Protein AF-A0A9W8LRH9-F1 (afdb_monomer_lite)

Secondary structure (DSSP, 8-state):
-HHHHHTTTT--S-EEEEEEHHHHHHHHHHHHHHHH---TTTS-HHHHHHHHTT-TT-B-B-TTSPBPEETTEEEEEEEEEE-SSS-EEEEP---EEESPPPPP-TTSPEEE--EEE-SSSSS--EEEE-S---TTEEEETTEEEE---TTPPP---EEEEEEEETTEEEEEEEE-

Organism: NCBI:txid2761395

Radius of gyration: 21.53 Å; chains: 1; bounding box: 46×34×69 Å

pLDDT: mean 87.53, std 12.0, range [36.56, 97.69]

Sequence (176 aa):
MAKKLEKLEQCAEYRTFRFRIQAFSNGFREFIEREAGLTEQAVSKQQLRNYLHQQHYISRYNEDGKKAKSKGHHVWNVEAKKMSRNTWWFKEFVRRIAAPPPKAIAGVPYEWTPTIWDPQIKAPKVYFSSEWLPPWLRWENNTLRGLPPVDAADCSIGVVASYYQGKEGWRVAAGT

Foldseek 3Di:
DVVVVVVQQPDPFKDKDKAQLVVVLVVVQVVCCVPVVQDCVNPPSVNSSVVVLVDQQWFQADPQLHGDDDPRGGIIIGIWHDDDPPDIDTDGDDKAWPDDADDADAQDKGKDQIFIDDRNGGGFDKDKDWPDDDPQWDDDPSMIIGHHHPPRDDDKTKMWIWGDDPPDIDIHIDID

InterPro domains:
  IPR015919 Cadherin-like superfamily [SSF49313] (99-163)

Structure (mmCIF, N/CA/C/O backbone):
data_AF-A0A9W8LRH9-F1
#
_entry.id   AF-A0A9W8LRH9-F1
#
loop_
_atom_site.group_PDB
_atom_site.id
_atom_site.type_symbol
_atom_site.label_atom_id
_atom_site.label_alt_id
_atom_site.label_comp_id
_atom_site.label_asym_id
_atom_site.label_entity_id
_atom_site.label_seq_id
_atom_site.pdbx_PDB_ins_code
_atom_site.Cartn_x
_atom_site.Cartn_y
_atom_site.Cartn_z
_atom_site.occupancy
_atom_site.B_iso_or_equiv
_atom_site.auth_seq_id
_atom_site.auth_comp_id
_atom_site.auth_asym_id
_atom_site.auth_atom_id
_atom_site.pdbx_PDB_model_num
ATOM 1 N N . MET A 1 1 ? -21.023 20.215 16.557 1.00 45.56 1 MET A N 1
ATOM 2 C CA . MET A 1 1 ? -20.921 18.747 16.351 1.00 45.56 1 MET A CA 1
ATOM 3 C C . MET A 1 1 ? -22.108 18.196 15.552 1.00 45.56 1 MET A C 1
ATOM 5 O O . MET A 1 1 ? -21.863 17.451 14.614 1.00 45.56 1 MET A O 1
ATOM 9 N N . ALA A 1 2 ? -23.350 18.618 15.834 1.00 36.56 2 ALA A N 1
ATOM 10 C CA . ALA A 1 2 ? -24.580 18.127 15.188 1.00 36.56 2 ALA A CA 1
ATOM 11 C C . ALA A 1 2 ? -24.633 18.263 13.646 1.00 36.56 2 ALA A C 1
ATOM 13 O O . ALA A 1 2 ? -24.824 17.267 12.958 1.00 36.56 2 ALA A O 1
ATOM 14 N N . LYS A 1 3 ? -24.308 19.436 13.078 1.00 42.69 3 LYS A N 1
ATOM 15 C CA . LYS A 1 3 ? -24.348 19.664 11.611 1.00 42.69 3 LYS A CA 1
ATOM 16 C C . LYS A 1 3 ? -23.441 18.740 10.780 1.00 42.69 3 LYS A C 1
ATOM 18 O O . LYS A 1 3 ? -23.658 18.545 9.588 1.00 42.69 3 LYS A O 1
ATOM 23 N N . LYS A 1 4 ? -22.386 18.175 11.384 1.00 49.53 4 LYS A N 1
ATOM 24 C CA . LYS A 1 4 ? -21.466 17.245 10.702 1.00 49.53 4 LYS A CA 1
ATOM 25 C C . LYS A 1 4 ? -22.010 15.809 10.686 1.00 49.53 4 LYS A C 1
ATOM 27 O O . LYS A 1 4 ? -21.663 15.054 9.782 1.00 49.53 4 LYS A O 1
ATOM 32 N N . LEU A 1 5 ? -22.850 15.467 11.667 1.00 50.28 5 LEU A N 1
ATOM 33 C CA . LEU A 1 5 ? -23.567 14.195 11.765 1.00 50.28 5 LEU A CA 1
ATOM 34 C C . LEU A 1 5 ? -24.787 14.162 10.838 1.00 50.28 5 LEU A C 1
ATOM 36 O O . LEU A 1 5 ? -24.976 13.163 10.158 1.00 50.28 5 LEU A O 1
ATOM 40 N N . GLU A 1 6 ? -25.527 15.265 10.698 1.00 47.34 6 GLU A N 1
ATOM 41 C CA . GLU A 1 6 ? -26.635 15.377 9.726 1.00 47.34 6 GLU A CA 1
ATOM 42 C C . GLU A 1 6 ? -26.157 15.134 8.283 1.00 47.34 6 GLU A C 1
ATOM 44 O O . GLU A 1 6 ? -26.768 14.394 7.517 1.00 47.34 6 GLU A O 1
ATOM 49 N N . LYS A 1 7 ? -24.970 15.644 7.927 1.00 50.31 7 LYS A N 1
ATOM 50 C CA . LYS A 1 7 ? -24.358 15.433 6.603 1.00 50.31 7 LYS A CA 1
ATOM 51 C C . LYS A 1 7 ? -23.863 13.996 6.354 1.00 50.31 7 LYS A C 1
ATOM 53 O O . LYS A 1 7 ? -23.355 13.720 5.263 1.00 50.31 7 LYS A O 1
ATOM 58 N N . LEU A 1 8 ? -23.909 13.107 7.354 1.00 51.72 8 LEU A N 1
ATOM 59 C CA . LEU A 1 8 ? -23.623 11.671 7.209 1.00 51.72 8 LEU A CA 1
ATOM 60 C C . LEU A 1 8 ? -24.875 10.864 6.849 1.00 51.72 8 LEU A C 1
ATOM 62 O O . LEU A 1 8 ? -24.733 9.765 6.326 1.00 51.72 8 LEU A O 1
ATOM 66 N N . GLU A 1 9 ? -26.075 11.393 7.096 1.00 51.56 9 GLU A N 1
ATOM 67 C CA . GLU A 1 9 ? -27.329 10.663 6.865 1.00 51.56 9 GLU A CA 1
ATOM 68 C C . GLU A 1 9 ? -27.709 10.561 5.384 1.00 51.56 9 GLU A C 1
ATOM 70 O O . GLU A 1 9 ? -28.466 9.675 5.011 1.00 51.56 9 GLU A O 1
ATOM 75 N N . GLN A 1 10 ? -27.129 11.412 4.532 1.00 50.38 10 GLN A N 1
ATOM 76 C CA . GLN A 1 10 ? -27.421 11.487 3.094 1.00 50.38 10 GLN A CA 1
ATOM 77 C C . GLN A 1 10 ? -26.323 10.886 2.196 1.00 50.38 10 GLN A C 1
ATOM 79 O O . GLN A 1 10 ? -26.353 11.076 0.984 1.00 50.38 10 GLN A O 1
ATOM 84 N N . CYS A 1 11 ? -25.307 10.213 2.749 1.00 52.34 11 CYS A N 1
ATOM 85 C CA . CYS A 1 11 ? -24.129 9.831 1.965 1.00 52.34 11 CYS A CA 1
ATOM 86 C C . CYS A 1 11 ? -24.134 8.353 1.555 1.00 52.34 11 CYS A C 1
ATOM 88 O O . CYS A 1 11 ? -23.788 7.489 2.357 1.00 52.34 11 CYS A O 1
ATOM 90 N N . ALA A 1 12 ? -24.449 8.087 0.284 1.00 67.25 12 ALA A N 1
ATOM 91 C CA . ALA A 1 12 ? -24.338 6.759 -0.333 1.00 67.25 12 ALA A CA 1
ATOM 92 C C . ALA A 1 12 ? -22.877 6.312 -0.576 1.00 67.25 12 ALA A C 1
ATOM 94 O O . ALA A 1 12 ? -22.612 5.139 -0.849 1.00 67.25 12 ALA A O 1
ATOM 95 N N . GLU A 1 13 ? -21.923 7.239 -0.468 1.00 83.62 13 GLU A N 1
ATOM 96 C CA . GLU A 1 13 ? -20.502 7.007 -0.732 1.00 83.62 13 GLU A CA 1
ATOM 97 C C . GLU A 1 13 ? -19.690 6.736 0.540 1.00 83.62 13 GLU A C 1
ATOM 99 O O . GLU A 1 13 ? -20.013 7.212 1.634 1.00 83.62 13 GLU A O 1
ATOM 104 N N . TYR A 1 14 ? -18.588 5.998 0.380 1.00 88.81 14 TYR A N 1
ATOM 105 C CA . TYR A 1 14 ? -17.610 5.782 1.443 1.00 88.81 14 TYR A CA 1
ATOM 106 C C . TYR A 1 14 ? -16.947 7.093 1.861 1.00 88.81 14 TYR A C 1
ATOM 108 O O . TYR A 1 14 ? -16.539 7.904 1.033 1.00 88.81 14 TYR A O 1
ATOM 116 N N . ARG A 1 15 ? -16.783 7.277 3.172 1.00 90.94 15 ARG A N 1
ATOM 117 C CA . ARG A 1 15 ? -16.047 8.400 3.753 1.00 90.94 15 ARG A CA 1
ATOM 118 C C . ARG A 1 15 ? -14.937 7.908 4.658 1.00 90.94 15 ARG A C 1
ATOM 120 O O . ARG A 1 15 ? -15.113 6.952 5.409 1.00 90.94 15 ARG A O 1
ATOM 127 N N . THR A 1 16 ? -13.818 8.625 4.642 1.00 92.94 16 THR A N 1
ATOM 128 C CA . THR A 1 16 ? -12.693 8.360 5.539 1.00 92.94 16 THR A CA 1
ATOM 129 C C . THR A 1 16 ? -12.887 9.058 6.886 1.00 92.94 16 THR A C 1
ATOM 131 O O . THR A 1 16 ? -12.829 10.289 6.999 1.00 92.94 16 THR A O 1
ATOM 134 N N . PHE A 1 17 ? -13.039 8.262 7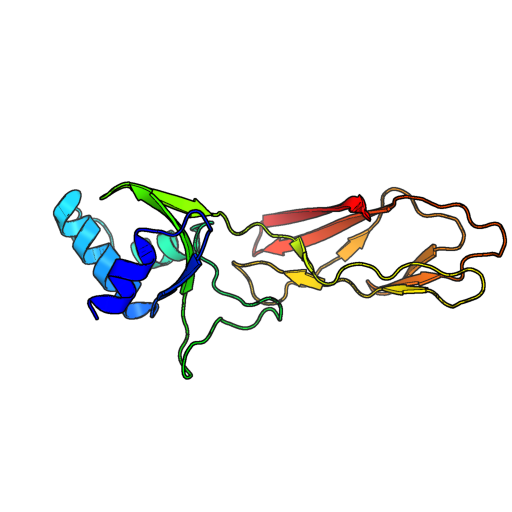.934 1.00 93.88 17 PHE A N 1
ATOM 135 C CA . PHE A 1 17 ? -13.010 8.684 9.327 1.00 93.88 17 PHE A CA 1
ATOM 136 C C . PHE A 1 17 ? -11.589 8.584 9.867 1.00 93.88 17 PHE A C 1
ATOM 138 O O . PHE A 1 17 ? -10.866 7.636 9.569 1.00 93.88 17 PHE A O 1
ATOM 145 N N . ARG A 1 18 ? -11.177 9.581 10.653 1.00 95.12 18 ARG A N 1
ATOM 146 C CA . ARG A 1 18 ? -9.827 9.660 11.222 1.00 95.12 18 ARG A CA 1
ATOM 147 C C . ARG A 1 18 ? -9.915 9.623 12.732 1.00 95.12 18 ARG A C 1
ATOM 149 O O . ARG A 1 18 ? -10.478 10.537 13.334 1.00 95.12 18 ARG A O 1
ATOM 156 N N . PHE A 1 19 ? -9.311 8.610 13.330 1.00 95.50 19 PHE A N 1
ATOM 157 C CA . PHE A 1 19 ? -9.358 8.389 14.765 1.00 95.50 19 PHE A CA 1
ATOM 158 C C . PHE A 1 19 ? -7.991 8.588 15.397 1.00 95.50 19 PHE A C 1
ATOM 160 O O . PHE A 1 19 ? -6.980 8.097 14.899 1.00 95.50 19 PHE A O 1
ATOM 167 N N . ARG A 1 20 ? -7.948 9.288 16.533 1.00 94.94 20 ARG A N 1
ATOM 168 C CA . ARG A 1 20 ? -6.750 9.296 17.377 1.00 94.94 20 ARG A CA 1
ATOM 169 C C . ARG A 1 20 ? -6.568 7.905 17.963 1.00 94.94 20 ARG A C 1
ATOM 171 O O . ARG A 1 20 ? -7.474 7.400 18.614 1.00 94.94 20 ARG A O 1
ATOM 178 N N . ILE A 1 21 ? -5.386 7.329 17.759 1.00 93.62 21 ILE A N 1
ATOM 179 C CA . ILE A 1 21 ? -5.104 5.921 18.077 1.00 93.62 21 ILE A CA 1
ATOM 180 C C . ILE A 1 21 ? -5.431 5.592 19.540 1.00 93.62 21 ILE A C 1
ATOM 182 O O . ILE A 1 21 ? -6.093 4.596 19.813 1.00 93.62 21 ILE A O 1
ATOM 186 N N . GLN A 1 22 ? -5.005 6.443 20.479 1.00 92.44 22 GLN A N 1
ATOM 187 C CA . GLN A 1 22 ? -5.242 6.225 21.908 1.00 92.44 22 GLN A CA 1
ATOM 188 C C . GLN A 1 22 ? -6.729 6.303 22.270 1.00 92.44 22 GLN A C 1
ATOM 190 O O . GLN A 1 22 ? -7.236 5.394 22.915 1.00 92.44 22 GLN A O 1
ATOM 195 N N . ALA A 1 23 ? -7.437 7.338 21.807 1.00 93.88 23 ALA A N 1
ATOM 196 C CA . ALA A 1 23 ? -8.868 7.492 22.070 1.00 93.88 23 ALA A CA 1
ATOM 197 C C . ALA A 1 23 ? -9.681 6.325 21.488 1.00 93.88 23 ALA A C 1
ATOM 199 O O . ALA A 1 23 ? -10.563 5.798 22.154 1.00 93.88 23 ALA A O 1
ATOM 200 N N . PHE A 1 24 ? -9.338 5.881 20.276 1.00 95.00 24 PHE A N 1
ATOM 201 C CA . PHE A 1 24 ? -9.983 4.732 19.645 1.00 95.00 24 PHE A CA 1
ATOM 202 C C . PHE A 1 24 ? -9.726 3.432 20.410 1.00 95.00 24 PHE A C 1
ATOM 204 O O . PHE A 1 24 ? -10.658 2.683 20.669 1.00 95.00 24 PHE A O 1
ATOM 211 N N . SER A 1 25 ? -8.474 3.181 20.808 1.00 94.00 25 SER A N 1
ATOM 212 C CA . SER A 1 25 ? -8.110 1.966 21.551 1.00 94.00 25 SER A CA 1
ATOM 213 C C . SER A 1 25 ? -8.805 1.906 22.914 1.00 94.00 25 SER A C 1
ATOM 215 O O . SER A 1 25 ? -9.266 0.843 23.315 1.00 94.00 25 SER A O 1
ATOM 217 N N . ASN A 1 26 ? -8.905 3.045 23.608 1.00 93.06 26 ASN A N 1
ATOM 218 C CA . ASN A 1 26 ? -9.598 3.135 24.892 1.00 93.06 26 ASN A CA 1
ATOM 219 C C . ASN A 1 26 ? -11.110 2.938 24.728 1.00 93.06 26 ASN A C 1
ATOM 221 O O . ASN A 1 26 ? -11.682 2.110 25.423 1.00 93.06 26 ASN A O 1
ATOM 225 N N . GLY A 1 27 ? -11.736 3.615 23.760 1.00 93.81 27 GLY A N 1
ATOM 226 C CA . GLY A 1 27 ? -13.167 3.441 23.501 1.00 93.81 27 GLY A CA 1
ATOM 227 C C . GLY A 1 27 ? -13.525 2.019 23.058 1.00 93.81 27 GLY A C 1
ATOM 228 O O . GLY A 1 27 ? -14.556 1.491 23.459 1.00 93.81 27 GLY A O 1
ATOM 229 N N . PHE A 1 28 ? -12.659 1.359 22.279 1.00 93.00 28 PHE A N 1
ATOM 230 C CA . PHE A 1 28 ? -12.842 -0.051 21.924 1.00 93.00 28 PHE A CA 1
ATOM 231 C C . PHE A 1 28 ? -12.759 -0.963 23.150 1.00 93.00 28 PHE A C 1
ATOM 233 O O . PHE A 1 28 ? -13.557 -1.883 23.285 1.00 93.00 28 PHE A O 1
ATOM 240 N N . ARG A 1 29 ? -11.823 -0.694 24.063 1.00 91.75 29 ARG A N 1
ATOM 241 C CA . ARG A 1 29 ? -11.723 -1.427 25.324 1.00 91.75 29 ARG A CA 1
ATOM 242 C C . ARG A 1 29 ? -12.993 -1.275 26.164 1.00 91.75 29 ARG A C 1
ATOM 244 O O . ARG A 1 29 ? -13.554 -2.284 26.564 1.00 91.75 29 ARG A O 1
ATOM 251 N N . GLU A 1 30 ? -13.453 -0.045 26.381 1.00 92.19 30 GLU A N 1
ATOM 252 C CA . GLU A 1 30 ? -14.684 0.238 27.137 1.00 92.19 30 GLU A CA 1
ATOM 253 C C . GLU A 1 30 ? -15.905 -0.449 26.502 1.00 92.19 30 GLU A C 1
ATOM 255 O O . GLU A 1 30 ? -16.761 -0.983 27.202 1.00 92.19 30 GLU A O 1
ATOM 260 N N . PHE A 1 31 ? -15.969 -0.483 25.166 1.00 92.00 31 PHE A N 1
ATOM 261 C CA . PHE A 1 31 ? -17.002 -1.212 24.432 1.00 92.00 31 PHE A CA 1
ATOM 262 C C . PHE A 1 31 ? -16.943 -2.722 24.696 1.00 92.00 31 PHE A C 1
ATOM 264 O O . PHE A 1 31 ? -17.966 -3.322 25.002 1.00 92.00 31 PHE A O 1
ATOM 271 N N . ILE A 1 32 ? -15.763 -3.340 24.621 1.00 91.00 32 ILE A N 1
ATOM 272 C CA . ILE A 1 32 ? -15.596 -4.778 24.879 1.00 91.00 32 ILE A CA 1
ATOM 273 C C . ILE A 1 32 ? -15.925 -5.132 26.336 1.00 91.00 32 ILE A C 1
ATOM 275 O O . ILE A 1 32 ? -16.615 -6.121 26.579 1.00 91.00 32 ILE A O 1
ATOM 279 N N . GLU A 1 33 ? -15.485 -4.316 27.294 1.00 90.31 33 GLU A N 1
ATOM 280 C CA . GLU A 1 33 ? -15.810 -4.494 28.713 1.00 90.31 33 GLU A CA 1
ATOM 281 C C . GLU A 1 33 ? -17.328 -4.430 28.942 1.00 90.31 33 GLU A C 1
ATOM 283 O O . GLU A 1 33 ? -17.874 -5.263 29.662 1.00 90.31 33 GLU A O 1
ATOM 288 N N . ARG A 1 34 ? -18.025 -3.493 28.285 1.00 91.88 34 ARG A N 1
ATOM 289 C CA . ARG A 1 34 ? -19.476 -3.320 28.426 1.00 91.88 34 ARG A CA 1
ATOM 290 C C . ARG A 1 34 ? -20.297 -4.405 27.728 1.00 91.88 34 ARG A C 1
ATOM 292 O O . ARG A 1 34 ? -21.255 -4.894 28.313 1.00 91.88 34 ARG A O 1
ATOM 299 N N . GLU A 1 35 ? -19.973 -4.737 26.481 1.00 91.25 35 GLU A N 1
ATOM 300 C CA . GLU A 1 35 ? -20.802 -5.632 25.659 1.00 91.25 35 GLU A CA 1
ATOM 301 C C . GLU A 1 35 ? -20.470 -7.114 25.870 1.00 91.25 35 GLU A C 1
ATOM 303 O O . GLU A 1 35 ? -21.358 -7.958 25.800 1.00 91.25 35 GLU A O 1
ATOM 308 N N . ALA A 1 36 ? -19.198 -7.445 26.113 1.00 86.25 36 ALA A N 1
ATOM 309 C CA . ALA A 1 36 ? -18.735 -8.829 26.241 1.00 86.25 36 ALA A CA 1
ATOM 310 C C . ALA A 1 36 ? -18.342 -9.212 27.677 1.00 86.25 36 ALA A C 1
ATOM 312 O O . ALA A 1 36 ? -18.023 -10.373 27.925 1.00 86.25 36 ALA A O 1
ATOM 313 N N . GLY A 1 37 ? -18.311 -8.260 28.618 1.00 86.62 37 GLY A N 1
ATOM 314 C CA . GLY A 1 37 ? -17.892 -8.511 30.003 1.00 86.62 37 GLY A CA 1
ATOM 315 C C . GLY A 1 37 ? -16.413 -8.892 30.150 1.00 86.62 37 GLY A C 1
ATOM 316 O O . GLY A 1 37 ? -15.995 -9.361 31.208 1.00 86.62 37 GLY A O 1
ATOM 317 N N . LEU A 1 38 ? -15.606 -8.718 29.097 1.00 85.69 38 LEU A N 1
ATOM 318 C CA . LEU A 1 38 ? -14.191 -9.085 29.088 1.00 85.69 38 LEU A CA 1
ATOM 319 C C . LEU A 1 38 ? -13.367 -7.996 29.777 1.00 85.69 38 LEU A C 1
ATOM 321 O O . LEU A 1 38 ? -13.055 -6.966 29.182 1.00 85.69 38 LEU A O 1
ATOM 325 N N . THR A 1 39 ? -13.020 -8.236 31.039 1.00 83.12 39 THR A N 1
ATOM 326 C CA . THR A 1 39 ? -12.242 -7.309 31.870 1.00 83.12 39 THR A CA 1
ATOM 327 C C . THR A 1 39 ? -10.742 -7.355 31.555 1.00 83.12 39 THR A C 1
ATOM 329 O O . THR A 1 39 ? -10.254 -8.244 30.855 1.00 83.12 39 THR A O 1
ATOM 332 N N . GLU A 1 40 ? -9.972 -6.421 32.127 1.00 77.38 40 GLU A N 1
ATOM 333 C CA . GLU A 1 40 ? -8.508 -6.348 31.958 1.00 77.38 40 GLU A CA 1
ATOM 334 C C . GLU A 1 40 ? -7.768 -7.619 32.400 1.00 77.38 40 GLU A C 1
ATOM 336 O O . GLU A 1 40 ? -6.699 -7.923 31.874 1.00 77.38 40 GLU A O 1
ATOM 341 N N . GLN A 1 41 ? -8.341 -8.371 33.345 1.00 78.56 41 GLN A N 1
ATOM 342 C CA . GLN A 1 41 ? -7.796 -9.654 33.794 1.00 78.56 41 GLN A CA 1
ATOM 343 C C . GLN A 1 41 ? -7.914 -10.736 32.712 1.00 78.56 41 GLN A C 1
ATOM 345 O O . GLN A 1 41 ? -7.060 -11.614 32.633 1.00 78.56 41 GLN A O 1
ATOM 350 N N . ALA A 1 42 ? -8.949 -10.660 31.870 1.00 84.56 42 ALA A N 1
ATOM 351 C CA . ALA A 1 42 ? -9.180 -11.598 30.777 1.00 84.56 42 ALA A CA 1
ATOM 352 C C . ALA A 1 42 ? -8.448 -11.181 29.493 1.00 84.56 42 ALA A C 1
ATOM 354 O O . ALA A 1 42 ? -7.859 -12.019 28.810 1.00 84.56 42 ALA A O 1
ATOM 355 N N . VAL A 1 43 ? -8.473 -9.885 29.158 1.00 85.12 43 VAL A N 1
ATOM 356 C CA . VAL A 1 43 ? -7.819 -9.347 27.960 1.00 85.12 43 VAL A CA 1
ATOM 357 C C . VAL A 1 43 ? -7.004 -8.111 28.313 1.00 85.12 43 VAL A C 1
ATOM 359 O O . VAL A 1 43 ? -7.524 -7.041 28.628 1.00 85.12 43 VAL A O 1
ATOM 362 N N . SER A 1 44 ? -5.688 -8.239 28.184 1.00 88.81 44 SER A N 1
ATOM 363 C CA . SER A 1 44 ? -4.767 -7.134 28.416 1.00 88.81 44 SER A CA 1
ATOM 364 C C . SER A 1 44 ? -4.903 -6.037 27.355 1.00 88.81 44 SER A C 1
ATOM 366 O O . SER A 1 44 ? -5.227 -6.275 26.184 1.00 88.81 44 SER A O 1
ATOM 368 N N . LYS A 1 45 ? -4.510 -4.810 27.722 1.00 86.38 45 LYS A N 1
ATOM 369 C CA . LYS A 1 45 ? -4.415 -3.688 26.768 1.00 86.38 45 LYS A CA 1
ATOM 370 C C . LYS A 1 45 ? -3.519 -4.019 25.573 1.00 86.38 45 LYS A C 1
ATOM 372 O O . LYS A 1 45 ? -3.778 -3.547 24.468 1.00 86.38 45 LYS A O 1
ATOM 377 N N . GLN A 1 46 ? -2.467 -4.814 25.776 1.00 89.06 46 GLN A N 1
ATOM 378 C CA . GLN A 1 46 ? -1.558 -5.197 24.698 1.00 89.06 46 GLN A CA 1
ATOM 379 C C . GLN A 1 46 ? -2.243 -6.116 23.682 1.00 89.06 46 GLN A C 1
ATOM 381 O O . GLN A 1 46 ? -2.092 -5.898 22.481 1.00 89.06 46 GLN A O 1
ATOM 386 N N . GLN A 1 47 ? -3.031 -7.093 24.138 1.00 91.00 47 GLN A N 1
ATOM 387 C CA . GLN A 1 47 ? -3.789 -7.983 23.253 1.00 91.00 47 GLN A CA 1
ATOM 388 C C . GLN A 1 47 ? -4.805 -7.204 22.412 1.00 91.00 47 GLN A C 1
ATOM 390 O O . GLN A 1 47 ? -4.826 -7.367 21.194 1.00 91.00 47 GLN A O 1
ATOM 395 N N . LEU A 1 48 ? -5.565 -6.283 23.018 1.00 90.88 48 LEU A N 1
ATOM 396 C CA . LEU A 1 48 ? -6.502 -5.424 22.279 1.00 90.88 48 LEU A CA 1
ATOM 397 C C . LEU A 1 48 ? -5.783 -4.554 21.245 1.00 90.88 48 LEU A C 1
ATOM 399 O O . LEU A 1 48 ? -6.230 -4.429 20.105 1.00 90.88 48 LEU A O 1
ATOM 403 N N . ARG A 1 49 ? -4.635 -3.971 21.610 1.00 88.94 49 ARG A N 1
ATOM 404 C CA . ARG A 1 49 ? -3.838 -3.189 20.658 1.00 88.94 49 ARG A CA 1
ATOM 405 C C . ARG A 1 49 ? -3.330 -4.056 19.514 1.00 88.94 49 ARG A C 1
ATOM 407 O O . ARG A 1 49 ? -3.399 -3.595 18.379 1.00 88.94 49 ARG A O 1
ATOM 414 N N . ASN A 1 50 ? -2.851 -5.269 19.779 1.00 90.69 50 ASN A N 1
ATOM 415 C CA . ASN A 1 50 ? -2.393 -6.194 18.740 1.00 90.69 50 ASN A CA 1
ATOM 416 C C . ASN A 1 50 ? -3.538 -6.583 17.798 1.00 90.69 50 ASN A C 1
ATOM 418 O O . ASN A 1 50 ? -3.368 -6.496 16.585 1.00 90.69 50 ASN A O 1
ATOM 422 N N . TYR A 1 51 ? -4.714 -6.901 18.348 1.00 92.88 51 TYR A N 1
ATOM 423 C CA . TYR A 1 51 ? -5.922 -7.188 17.576 1.00 92.88 51 TYR A CA 1
ATOM 424 C C . TYR A 1 51 ? -6.279 -6.033 16.633 1.00 92.88 51 TYR A C 1
ATOM 426 O O . TYR A 1 51 ? -6.435 -6.234 15.429 1.00 92.88 51 TYR A O 1
ATOM 434 N N . LEU A 1 52 ? -6.332 -4.803 17.156 1.00 93.69 52 LEU A N 1
ATOM 435 C CA . LEU A 1 52 ? -6.613 -3.609 16.356 1.00 93.69 52 LEU A CA 1
ATOM 436 C C . LEU A 1 52 ? -5.533 -3.352 15.291 1.00 93.69 52 LEU A C 1
ATOM 438 O O . LEU A 1 52 ? -5.842 -2.873 14.202 1.00 93.69 52 LEU A O 1
ATOM 442 N N . HIS A 1 53 ? -4.273 -3.708 15.565 1.00 88.94 53 HIS A N 1
ATOM 443 C CA . HIS A 1 53 ? -3.184 -3.618 14.587 1.00 88.94 53 HIS A CA 1
ATOM 444 C C . HIS A 1 53 ? -3.261 -4.672 13.467 1.00 88.94 53 HIS A C 1
ATOM 446 O O . HIS A 1 53 ? -2.512 -4.579 12.495 1.00 88.94 53 HIS A O 1
ATOM 452 N N . GLN A 1 54 ? -4.145 -5.657 13.548 1.00 88.94 54 GLN A N 1
ATOM 453 C CA . GLN A 1 54 ? -4.305 -6.665 12.497 1.00 88.94 54 GLN A CA 1
ATOM 454 C C . GLN A 1 54 ? -5.566 -6.439 11.652 1.00 88.94 54 GLN A C 1
ATOM 456 O O . GLN A 1 54 ? -5.755 -7.113 10.647 1.00 88.94 54 GLN A O 1
ATOM 461 N N . GLN A 1 55 ? -6.406 -5.459 12.005 1.00 93.31 55 GLN A N 1
ATOM 462 C CA . GLN A 1 55 ? -7.674 -5.223 11.315 1.00 93.31 55 GLN A CA 1
ATOM 463 C C . GLN A 1 55 ? -7.489 -4.647 9.905 1.00 93.31 55 GLN A C 1
ATOM 465 O O . GLN A 1 55 ? -6.967 -3.542 9.729 1.00 93.31 55 GLN A O 1
ATOM 470 N N . HIS A 1 56 ? -8.032 -5.348 8.907 1.00 92.38 56 HIS A N 1
ATOM 471 C CA . HIS A 1 56 ? -8.009 -4.946 7.492 1.00 92.38 56 HIS A CA 1
ATOM 472 C C . HIS A 1 56 ? -8.840 -3.688 7.190 1.00 92.38 56 HIS A C 1
ATOM 474 O O . HIS A 1 56 ? -8.610 -3.014 6.189 1.00 92.38 56 HIS A O 1
ATOM 480 N N . TYR A 1 57 ? -9.757 -3.316 8.083 1.00 95.06 57 TYR A N 1
ATOM 481 C CA . TYR A 1 57 ? -10.578 -2.102 7.984 1.00 95.06 57 TYR A CA 1
ATOM 482 C C . TYR A 1 57 ? -9.897 -0.846 8.544 1.00 95.06 57 TYR A C 1
ATOM 484 O O . TYR A 1 57 ? -10.495 0.231 8.553 1.00 95.06 57 TYR A O 1
ATOM 492 N N . ILE A 1 58 ? -8.657 -0.962 9.034 1.00 95.44 58 ILE A N 1
ATOM 493 C CA . ILE A 1 58 ? -7.898 0.149 9.610 1.00 95.44 58 ILE A CA 1
ATOM 494 C C . ILE A 1 58 ? -6.641 0.403 8.782 1.00 95.44 58 ILE A C 1
ATOM 496 O O . ILE A 1 58 ? -5.710 -0.397 8.793 1.00 95.44 58 ILE A O 1
ATOM 500 N N . SER A 1 59 ? -6.565 1.564 8.134 1.00 94.75 59 SER A N 1
ATOM 501 C CA . SER A 1 59 ? -5.346 2.037 7.478 1.00 94.75 59 SER A CA 1
ATOM 502 C C . SER A 1 59 ? -4.498 2.887 8.427 1.00 94.75 59 SER A C 1
ATOM 504 O O . SER A 1 59 ? -4.985 3.814 9.085 1.00 94.75 59 SER A O 1
ATOM 506 N N . ARG A 1 60 ? -3.202 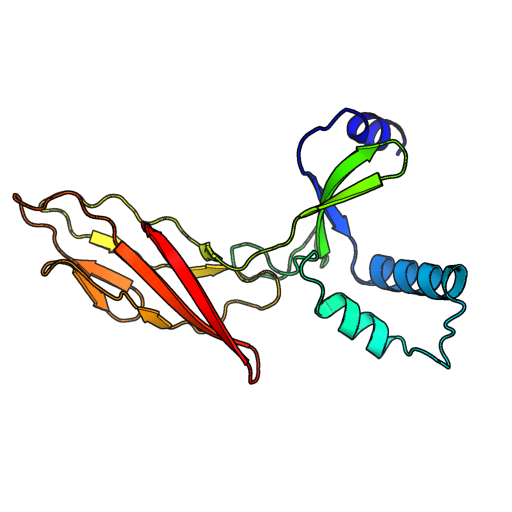2.565 8.501 1.00 93.88 60 ARG A N 1
ATOM 507 C CA . ARG A 1 60 ? -2.209 3.243 9.351 1.00 93.88 60 ARG A CA 1
ATOM 508 C C . ARG A 1 60 ? -1.223 4.095 8.572 1.00 93.88 60 ARG A C 1
ATOM 510 O O . ARG A 1 60 ? -0.628 5.005 9.154 1.00 93.88 60 ARG A O 1
ATOM 517 N N . TYR A 1 61 ? -1.026 3.786 7.296 1.00 91.94 61 TYR A N 1
ATOM 518 C CA . TYR A 1 61 ? -0.054 4.436 6.428 1.00 91.94 61 TYR A CA 1
ATOM 519 C C . TYR A 1 61 ? -0.757 5.089 5.236 1.00 91.94 61 TYR A C 1
ATOM 521 O O . TYR A 1 61 ? -1.712 4.540 4.685 1.00 91.94 61 TYR A O 1
ATOM 529 N N . ASN A 1 62 ? -0.308 6.287 4.863 1.00 88.12 62 ASN A N 1
ATOM 530 C CA . ASN A 1 62 ? -0.747 6.945 3.635 1.00 88.12 62 ASN A CA 1
ATOM 531 C C . ASN A 1 62 ? -0.076 6.305 2.405 1.00 88.12 62 ASN A C 1
ATOM 533 O O . ASN A 1 62 ? 0.732 5.388 2.549 1.00 88.12 62 ASN A O 1
ATOM 537 N N . GLU A 1 63 ? -0.406 6.791 1.210 1.00 82.81 63 GLU A N 1
ATOM 538 C CA . GLU A 1 63 ? 0.146 6.274 -0.053 1.00 82.81 63 GLU A CA 1
ATOM 539 C C . GLU A 1 63 ? 1.672 6.394 -0.139 1.00 82.81 63 GLU A C 1
ATOM 541 O O . GLU A 1 63 ? 2.319 5.498 -0.666 1.00 82.81 63 GLU A O 1
ATOM 546 N N . ASP A 1 64 ? 2.264 7.399 0.514 1.00 81.56 64 ASP A N 1
ATOM 547 C CA . ASP A 1 64 ? 3.725 7.552 0.626 1.00 81.56 64 ASP A CA 1
ATOM 548 C C . ASP A 1 64 ? 4.378 6.569 1.620 1.00 81.56 64 ASP A C 1
ATOM 550 O O . ASP A 1 64 ? 5.562 6.690 1.948 1.00 81.56 64 ASP A O 1
ATOM 554 N N . GLY A 1 65 ? 3.600 5.669 2.225 1.00 84.56 65 GLY A N 1
ATOM 555 C CA . GLY A 1 65 ? 4.070 4.754 3.261 1.00 84.56 65 GLY A CA 1
ATOM 556 C C . GLY A 1 65 ? 4.422 5.439 4.587 1.00 84.56 65 GLY A C 1
ATOM 557 O O . GLY A 1 65 ? 5.089 4.843 5.431 1.00 84.56 65 GLY A O 1
ATOM 558 N N . LYS A 1 66 ? 3.996 6.685 4.825 1.00 90.00 66 LYS A N 1
ATOM 559 C CA . LYS A 1 66 ? 4.187 7.408 6.096 1.00 90.00 66 LYS A CA 1
ATOM 560 C C . LYS A 1 66 ? 2.999 7.172 7.024 1.00 90.00 66 LYS A C 1
ATOM 562 O O . LYS A 1 66 ? 1.862 7.054 6.578 1.00 90.00 66 LYS A O 1
ATOM 567 N N . LYS A 1 67 ? 3.243 7.140 8.342 1.00 92.56 67 LYS A N 1
ATOM 568 C CA . LYS A 1 67 ? 2.159 7.030 9.336 1.00 92.56 67 LYS A CA 1
ATOM 569 C C . LYS A 1 67 ? 1.143 8.146 9.100 1.00 92.56 67 LYS A C 1
ATOM 571 O O . LYS A 1 67 ? 1.526 9.317 9.068 1.00 92.56 67 LYS A O 1
ATOM 576 N N . ALA A 1 68 ? -0.129 7.788 8.969 1.00 93.38 68 ALA A N 1
ATOM 577 C CA . ALA A 1 68 ? -1.196 8.742 8.732 1.00 93.38 68 ALA A CA 1
ATOM 578 C C . ALA A 1 68 ? -1.255 9.757 9.881 1.00 93.38 68 ALA A C 1
ATOM 580 O O . ALA A 1 68 ? -1.206 9.394 11.060 1.00 93.38 68 ALA A O 1
ATOM 581 N N . LYS A 1 69 ? -1.345 11.043 9.534 1.00 93.88 69 LYS A N 1
ATOM 582 C CA . LYS A 1 69 ? -1.421 12.140 10.500 1.00 93.88 69 LYS A CA 1
ATOM 583 C C . LYS A 1 69 ? -2.617 13.040 10.224 1.00 93.88 69 LYS A C 1
ATOM 585 O O . LYS A 1 69 ? -3.016 13.243 9.083 1.00 93.88 69 LYS A O 1
ATOM 590 N N . SER A 1 70 ? -3.163 13.617 11.286 1.00 92.81 70 SER A N 1
ATOM 591 C CA . SER A 1 70 ? -4.147 14.696 11.230 1.00 92.81 70 SER A CA 1
ATOM 592 C C . SER A 1 70 ? -3.780 15.741 12.272 1.00 92.81 70 SER A C 1
ATOM 594 O O . SER A 1 70 ? -3.622 15.412 13.454 1.00 92.81 70 SER A O 1
ATOM 596 N N . LYS A 1 71 ? -3.613 16.994 11.828 1.00 91.25 71 LYS A N 1
ATOM 597 C CA . LYS A 1 71 ? -3.187 18.122 12.673 1.00 91.25 71 LYS A CA 1
ATOM 598 C C . LYS A 1 71 ? -1.940 17.792 13.516 1.00 91.25 71 LYS A C 1
ATOM 600 O O . LYS A 1 71 ? -1.924 18.033 14.712 1.00 91.25 71 LYS A O 1
ATOM 605 N N . GLY A 1 72 ? -0.941 17.145 12.911 1.00 91.38 72 GLY A N 1
ATOM 606 C CA . GLY A 1 72 ? 0.327 16.790 13.567 1.00 91.38 72 GLY A CA 1
ATOM 607 C C . GLY A 1 72 ? 0.362 15.448 14.311 1.00 91.38 72 GLY A C 1
ATOM 608 O O . GLY A 1 72 ? 1.449 14.953 14.595 1.00 91.38 72 GLY A O 1
ATOM 609 N N . HIS A 1 73 ? -0.774 14.792 14.560 1.00 94.12 73 HIS A N 1
ATOM 610 C CA . HIS A 1 73 ? -0.799 13.554 15.350 1.00 94.12 73 HIS A CA 1
ATOM 611 C C . HIS A 1 73 ? -1.159 12.321 14.537 1.00 94.12 73 HIS A C 1
ATOM 613 O O . HIS A 1 73 ? -1.955 12.408 13.604 1.00 94.12 73 HIS A O 1
ATOM 619 N N . HIS A 1 74 ? -0.632 11.167 14.952 1.00 94.56 74 HIS A N 1
ATOM 620 C CA . HIS A 1 74 ? -0.934 9.886 14.325 1.00 94.56 74 HIS A CA 1
ATOM 621 C C . HIS A 1 74 ? -2.411 9.519 14.464 1.00 94.56 74 HIS A C 1
ATOM 623 O O . HIS A 1 74 ? -2.998 9.608 15.549 1.00 94.56 74 HIS A O 1
ATOM 629 N N . VAL A 1 75 ? -2.988 9.091 13.348 1.00 96.00 75 VAL A N 1
ATOM 630 C CA . VAL A 1 75 ? -4.375 8.652 13.260 1.00 96.00 75 VAL A CA 1
ATOM 631 C C . VAL A 1 75 ? -4.474 7.306 12.570 1.00 96.00 75 VAL A C 1
ATOM 633 O O . VAL A 1 75 ? -3.593 6.906 11.813 1.00 96.00 75 VAL A O 1
ATOM 636 N N . TRP A 1 76 ? -5.580 6.632 12.835 1.00 96.12 76 TRP A N 1
ATOM 637 C CA . TRP A 1 76 ? -6.060 5.509 12.054 1.00 96.12 76 TRP A CA 1
ATOM 638 C C . TRP A 1 76 ? -7.190 5.971 11.147 1.00 96.12 76 TRP A C 1
ATOM 640 O O . TRP A 1 76 ? -8.061 6.732 11.579 1.00 96.12 76 TRP A O 1
ATOM 650 N N . ASN A 1 77 ? -7.147 5.530 9.896 1.00 95.62 77 ASN A N 1
ATOM 651 C CA . ASN A 1 77 ? -8.163 5.813 8.899 1.00 95.62 77 ASN A CA 1
ATOM 652 C C . ASN A 1 77 ? -9.094 4.608 8.781 1.00 95.62 77 ASN A C 1
ATOM 654 O O . ASN A 1 77 ? -8.626 3.478 8.679 1.00 95.62 77 ASN A O 1
ATOM 658 N N . VAL A 1 78 ? -10.396 4.864 8.758 1.00 95.56 78 VAL A N 1
ATOM 659 C CA . VAL A 1 78 ? -11.431 3.861 8.493 1.00 95.56 78 VAL A CA 1
ATOM 660 C C . VAL A 1 78 ? -12.322 4.409 7.396 1.00 95.56 78 VAL A C 1
ATOM 662 O O . VAL A 1 78 ? -12.812 5.532 7.517 1.00 95.56 78 VAL A O 1
ATOM 665 N N . GLU A 1 79 ? -12.528 3.648 6.329 1.00 94.75 79 GLU A N 1
ATOM 666 C CA . GLU A 1 79 ? -13.504 3.995 5.300 1.00 94.75 79 GLU A CA 1
ATOM 667 C C . GLU A 1 79 ? -14.823 3.297 5.593 1.00 94.75 79 GLU A C 1
ATOM 669 O O . GLU A 1 79 ? -14.875 2.075 5.712 1.00 94.75 79 GLU A O 1
ATOM 674 N N . ALA A 1 80 ? -15.894 4.077 5.725 1.00 94.25 80 ALA A N 1
ATOM 675 C CA . ALA A 1 80 ? -17.219 3.533 5.971 1.00 94.25 80 ALA A CA 1
ATOM 676 C C . ALA A 1 80 ? -18.309 4.344 5.269 1.00 94.25 80 ALA A C 1
ATOM 678 O O . ALA A 1 80 ? -18.152 5.547 5.040 1.00 94.25 80 ALA A O 1
ATOM 679 N N . LYS A 1 81 ? -19.426 3.686 4.957 1.00 91.25 81 LYS A N 1
ATOM 680 C CA . LYS A 1 81 ? -20.667 4.329 4.511 1.00 91.25 81 LYS A CA 1
ATOM 681 C C . LYS A 1 81 ? -21.831 3.915 5.405 1.00 91.25 81 LYS A C 1
ATOM 683 O O . LYS A 1 81 ? -21.897 2.767 5.852 1.00 91.25 81 LYS A O 1
ATOM 688 N N . LYS A 1 82 ? -22.721 4.864 5.700 1.00 87.50 82 LYS A N 1
ATOM 689 C CA . LYS A 1 82 ? -23.906 4.630 6.531 1.00 87.50 82 LYS A CA 1
ATOM 690 C C . LYS A 1 82 ? -24.969 3.963 5.660 1.00 87.50 82 LYS A C 1
ATOM 692 O O . LYS A 1 82 ? -25.291 4.483 4.599 1.00 87.50 82 LYS A O 1
ATOM 697 N N . MET A 1 83 ? -25.481 2.817 6.097 1.00 85.94 83 MET A N 1
ATOM 698 C CA . MET A 1 83 ? -26.521 2.073 5.377 1.00 85.94 83 MET A CA 1
ATOM 699 C C . MET A 1 83 ? -27.911 2.385 5.930 1.00 85.94 83 MET A C 1
ATOM 701 O O . MET A 1 83 ? -28.860 2.569 5.179 1.00 85.94 83 MET A O 1
ATOM 705 N N . SER A 1 84 ? -28.029 2.467 7.254 1.00 83.19 84 SER A N 1
ATOM 706 C CA . SER A 1 84 ? -29.280 2.762 7.957 1.00 83.19 84 SER A CA 1
ATOM 707 C C . SER A 1 84 ? -28.980 3.500 9.267 1.00 83.19 84 SER A C 1
ATOM 709 O O . SER A 1 84 ? -27.830 3.863 9.533 1.00 83.19 84 SER A O 1
ATOM 711 N N . ARG A 1 85 ? -29.995 3.735 10.114 1.00 78.56 85 ARG A N 1
ATOM 712 C CA . ARG A 1 85 ? -29.848 4.488 11.375 1.00 78.56 85 ARG A CA 1
ATOM 713 C C . ARG A 1 85 ? -28.694 3.970 12.250 1.00 78.56 85 ARG A C 1
ATOM 715 O O . ARG A 1 85 ? -27.934 4.798 12.743 1.00 78.56 85 ARG A O 1
ATOM 722 N N . ASN A 1 86 ? -28.514 2.648 12.347 1.00 81.00 86 ASN A N 1
ATOM 723 C CA . ASN A 1 86 ? -27.508 2.010 13.211 1.00 81.00 86 ASN A CA 1
ATOM 724 C C . ASN A 1 86 ? -26.577 1.027 12.476 1.00 81.00 86 ASN A C 1
ATOM 726 O O . ASN A 1 86 ? -25.841 0.286 13.122 1.00 81.00 86 ASN A O 1
ATOM 730 N N . THR A 1 87 ? -26.580 1.012 11.141 1.00 85.75 87 THR A N 1
ATOM 731 C CA . THR A 1 87 ? -25.782 0.058 10.355 1.00 85.75 87 THR A CA 1
ATOM 732 C C . THR A 1 87 ? -24.792 0.782 9.454 1.00 85.75 87 THR A C 1
ATOM 734 O O . THR A 1 87 ? -25.149 1.719 8.734 1.00 85.75 87 THR A O 1
ATOM 737 N N . TRP A 1 88 ? -23.549 0.308 9.470 1.00 89.75 88 TRP A N 1
ATOM 738 C CA . TRP A 1 88 ? -22.442 0.824 8.673 1.00 89.75 88 TRP A CA 1
ATOM 739 C C . TRP A 1 88 ? -21.807 -0.304 7.871 1.00 89.75 88 TRP A C 1
ATOM 741 O O . TRP A 1 88 ? -21.662 -1.416 8.374 1.00 89.75 88 TRP A O 1
ATOM 751 N N . TRP A 1 89 ? -21.380 0.003 6.649 1.00 92.81 89 TRP A N 1
ATOM 752 C CA . TRP A 1 89 ? -20.464 -0.852 5.903 1.00 92.81 89 TRP A CA 1
ATOM 753 C C . TRP A 1 89 ? -19.070 -0.261 5.926 1.00 92.81 89 TRP A C 1
ATOM 755 O O . TRP A 1 89 ? -18.882 0.907 5.586 1.00 92.81 89 TRP A O 1
ATOM 765 N N . PHE A 1 90 ? -18.105 -1.095 6.289 1.00 93.62 90 PHE A N 1
ATOM 766 C CA . PHE A 1 90 ? -16.692 -0.758 6.317 1.00 93.62 90 PHE A CA 1
ATOM 767 C C . PHE A 1 90 ? -16.022 -1.282 5.057 1.00 93.62 90 PHE A C 1
ATOM 769 O O . PHE A 1 90 ? -16.354 -2.358 4.565 1.00 93.62 90 PHE A O 1
ATOM 776 N N . LYS A 1 91 ? -15.097 -0.499 4.515 1.00 93.25 91 LYS A N 1
ATOM 777 C CA . LYS A 1 91 ? -14.303 -0.897 3.361 1.00 93.25 91 LYS A CA 1
ATOM 778 C C . LYS A 1 91 ? -12.968 -1.440 3.831 1.00 93.25 91 LYS A C 1
ATOM 780 O O . LYS A 1 91 ? -12.292 -0.813 4.647 1.00 93.25 91 LYS A O 1
ATOM 785 N N . GLU A 1 92 ? -12.598 -2.595 3.303 1.00 93.62 92 GLU A N 1
ATOM 786 C CA . GLU A 1 92 ? -11.277 -3.159 3.532 1.00 93.62 92 GLU A CA 1
ATOM 787 C C . GLU A 1 92 ? -10.217 -2.330 2.815 1.00 93.62 92 GLU A C 1
ATOM 789 O O . GLU A 1 92 ? -10.387 -1.902 1.669 1.00 93.62 92 GLU A O 1
ATOM 794 N N . PHE A 1 93 ? -9.096 -2.117 3.495 1.00 91.81 93 PHE A N 1
ATOM 795 C CA . PHE A 1 93 ? -7.914 -1.561 2.871 1.00 91.81 93 PHE A CA 1
ATOM 796 C C . PHE A 1 93 ? -7.081 -2.699 2.295 1.00 91.81 93 PHE A C 1
ATOM 798 O O . PHE A 1 93 ? -6.437 -3.458 3.022 1.00 91.81 93 PHE A O 1
ATOM 805 N N . VAL A 1 94 ? -7.095 -2.796 0.969 1.00 88.94 94 VAL A N 1
ATOM 806 C CA . VAL A 1 94 ? -6.370 -3.822 0.221 1.00 88.94 94 VAL A CA 1
ATOM 807 C C . VAL A 1 94 ? -5.035 -3.259 -0.254 1.00 88.94 94 VAL A C 1
ATOM 809 O O . VAL A 1 94 ? -4.944 -2.123 -0.725 1.00 88.94 94 VAL A O 1
ATOM 812 N N . ARG A 1 95 ? -3.988 -4.072 -0.113 1.00 90.25 95 ARG A N 1
ATOM 813 C CA . ARG A 1 95 ? -2.649 -3.782 -0.635 1.00 90.25 95 ARG A CA 1
ATOM 814 C C . ARG A 1 95 ? -2.709 -3.647 -2.148 1.00 90.25 95 ARG A C 1
ATOM 816 O O . ARG A 1 95 ? -3.371 -4.444 -2.806 1.00 90.25 95 ARG A O 1
ATOM 823 N N . ARG A 1 96 ? -1.991 -2.678 -2.706 1.00 90.38 96 ARG A N 1
ATOM 824 C CA . ARG A 1 96 ? -1.972 -2.462 -4.157 1.00 90.38 96 ARG A CA 1
ATOM 825 C C . ARG A 1 96 ? -0.642 -1.906 -4.626 1.00 90.38 96 ARG A C 1
ATOM 827 O O . ARG A 1 96 ? 0.059 -1.236 -3.864 1.00 90.38 96 ARG A O 1
ATOM 834 N N . ILE A 1 97 ? -0.341 -2.149 -5.895 1.00 91.06 97 ILE A N 1
ATOM 835 C CA . ILE A 1 97 ? 0.704 -1.412 -6.597 1.00 91.06 97 ILE A CA 1
ATOM 836 C C . ILE A 1 97 ? 0.219 0.033 -6.732 1.00 91.06 97 ILE A C 1
ATOM 838 O O . ILE A 1 97 ? -0.861 0.304 -7.258 1.00 91.06 97 ILE A O 1
ATOM 842 N N . ALA A 1 98 ? 0.982 0.943 -6.146 1.00 85.44 98 ALA A N 1
ATOM 843 C CA . ALA A 1 98 ? 0.782 2.375 -6.206 1.00 85.44 98 ALA A CA 1
ATOM 844 C C . ALA A 1 98 ? 1.630 2.972 -7.338 1.00 85.44 98 ALA A C 1
ATOM 846 O O . ALA A 1 98 ? 2.649 2.402 -7.729 1.00 85.44 98 ALA A O 1
ATOM 847 N N . ALA A 1 99 ? 1.194 4.142 -7.811 1.00 83.38 99 ALA A N 1
ATOM 848 C CA . ALA A 1 99 ? 1.596 4.785 -9.063 1.00 83.38 99 ALA A CA 1
ATOM 849 C C . ALA A 1 99 ? 1.117 4.007 -10.306 1.00 83.38 99 ALA A C 1
ATOM 851 O O . ALA A 1 99 ? 1.690 2.968 -10.626 1.00 83.38 99 ALA A O 1
ATOM 852 N N . PRO A 1 100 ? 0.076 4.480 -11.018 1.00 86.38 100 PRO A N 1
ATOM 853 C CA . PRO A 1 100 ? -0.336 3.842 -12.262 1.00 86.38 100 PRO A CA 1
ATOM 854 C C . PRO A 1 100 ? 0.799 3.908 -13.298 1.00 86.38 100 PRO A C 1
ATOM 856 O O . PRO A 1 100 ? 1.579 4.867 -13.288 1.00 86.38 100 PRO A O 1
ATOM 859 N N . PRO A 1 101 ? 0.904 2.910 -14.184 1.00 91.62 101 PRO A N 1
ATOM 860 C CA . PRO A 1 101 ? 1.871 2.935 -15.274 1.00 91.62 101 PRO A CA 1
ATOM 861 C C . PRO A 1 101 ? 1.560 4.091 -16.242 1.00 91.62 101 PRO A C 1
ATOM 863 O O . PRO A 1 101 ? 0.387 4.374 -16.514 1.00 91.62 101 PRO A O 1
ATOM 866 N N . PRO A 1 102 ? 2.580 4.764 -16.798 1.00 91.94 102 PRO A N 1
ATOM 867 C CA . PRO A 1 102 ? 2.382 5.657 -17.929 1.00 91.94 102 PRO A CA 1
ATOM 868 C C . PRO A 1 102 ? 2.022 4.857 -19.189 1.00 91.94 102 PRO A C 1
ATOM 870 O O . PRO A 1 102 ? 2.264 3.651 -19.271 1.00 91.94 102 PRO A O 1
ATOM 873 N N . LYS A 1 103 ? 1.473 5.538 -20.198 1.00 92.38 103 LYS A N 1
ATOM 874 C CA . LYS A 1 103 ? 1.302 4.954 -21.535 1.00 92.38 103 LYS A CA 1
ATOM 875 C C . LYS A 1 103 ? 2.643 4.942 -22.266 1.00 92.38 103 LYS A C 1
ATOM 877 O O . LYS A 1 103 ? 3.359 5.941 -22.240 1.00 92.38 103 LYS A O 1
ATOM 882 N N . ALA A 1 104 ? 2.963 3.834 -22.926 1.00 94.19 104 ALA A N 1
ATOM 883 C CA . ALA A 1 104 ? 4.126 3.749 -23.800 1.00 94.19 1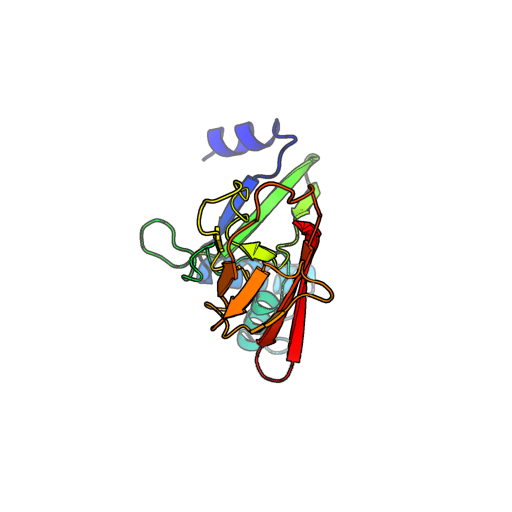04 ALA A CA 1
ATOM 884 C C . ALA A 1 104 ? 3.851 4.465 -25.132 1.00 94.19 104 ALA A C 1
ATOM 886 O O . ALA A 1 104 ? 2.734 4.421 -25.643 1.00 94.19 104 ALA A O 1
ATOM 887 N N . ILE A 1 105 ? 4.868 5.132 -25.681 1.00 94.12 105 ILE A N 1
ATOM 888 C CA . ILE A 1 105 ? 4.801 5.831 -26.971 1.00 94.12 105 ILE A CA 1
ATOM 889 C C . ILE A 1 105 ? 5.979 5.352 -27.811 1.00 94.12 105 ILE A C 1
ATOM 891 O O . ILE A 1 105 ? 7.116 5.432 -27.352 1.00 94.12 105 ILE A O 1
ATOM 895 N N . ALA A 1 106 ? 5.711 4.870 -29.025 1.00 95.25 106 ALA A N 1
ATOM 896 C CA . ALA A 1 106 ? 6.734 4.386 -29.950 1.00 95.25 106 ALA A CA 1
ATOM 897 C C . ALA A 1 106 ? 7.896 5.383 -30.115 1.00 95.25 106 ALA A C 1
ATOM 899 O O . ALA A 1 106 ? 7.684 6.580 -30.312 1.00 95.25 106 ALA A O 1
ATOM 900 N N . GLY A 1 107 ? 9.130 4.883 -30.024 1.00 94.38 107 GLY A N 1
ATOM 901 C CA . GLY A 1 107 ? 10.352 5.685 -30.129 1.00 94.38 107 GLY A CA 1
ATOM 902 C C . GLY A 1 107 ? 10.680 6.550 -28.904 1.00 94.38 107 GLY A C 1
ATOM 903 O O . GLY A 1 107 ? 11.736 7.180 -28.886 1.00 94.38 107 GLY A O 1
ATOM 904 N N . VAL A 1 108 ? 9.833 6.568 -27.870 1.00 96.31 108 VAL A N 1
ATOM 905 C CA . VAL A 1 108 ? 10.075 7.304 -26.620 1.00 96.31 108 VAL A CA 1
ATOM 906 C C . VAL A 1 108 ? 10.501 6.327 -25.522 1.00 96.31 108 VAL A C 1
ATOM 908 O O . VAL A 1 108 ? 9.798 5.341 -25.299 1.00 96.31 108 VAL A O 1
ATOM 911 N N . PRO A 1 109 ? 11.611 6.578 -24.800 1.00 97.06 109 PRO A N 1
ATOM 912 C CA . PRO A 1 109 ? 11.998 5.751 -23.664 1.00 97.06 109 PRO A CA 1
ATOM 913 C C . PRO A 1 109 ? 10.863 5.619 -22.646 1.00 97.06 109 PRO A C 1
ATOM 915 O O . PRO A 1 109 ? 10.323 6.611 -22.154 1.00 97.06 109 PRO A O 1
ATOM 918 N N . TYR A 1 110 ? 10.512 4.377 -22.335 1.00 96.62 110 TYR A N 1
ATOM 919 C CA . TYR A 1 110 ? 9.537 4.032 -21.319 1.00 96.62 110 TYR A CA 1
ATOM 920 C C . TYR A 1 110 ? 10.239 3.787 -19.988 1.00 96.62 110 TYR A C 1
ATOM 922 O O . TYR A 1 110 ? 11.213 3.032 -19.919 1.00 96.62 110 TYR A O 1
ATOM 930 N N . GLU A 1 111 ? 9.699 4.371 -18.923 1.00 96.81 111 GLU A N 1
ATOM 931 C CA . GLU A 1 111 ? 10.148 4.125 -17.562 1.00 96.81 111 GLU A CA 1
ATOM 932 C C . GLU A 1 111 ? 8.969 4.157 -16.588 1.00 96.81 111 GLU A C 1
ATOM 934 O O . GLU A 1 111 ? 8.174 5.099 -16.577 1.00 96.81 111 GLU A O 1
ATOM 939 N N . TRP A 1 112 ? 8.880 3.138 -15.736 1.00 95.88 112 TRP A N 1
ATOM 940 C CA . TRP A 1 112 ? 7.925 3.096 -14.638 1.00 95.88 112 TRP A CA 1
ATOM 941 C C . TRP A 1 112 ? 8.533 2.454 -13.394 1.00 95.88 112 TRP A C 1
ATOM 943 O O . TRP A 1 112 ? 8.939 1.292 -13.408 1.00 95.88 112 TRP A O 1
ATOM 953 N N . THR A 1 113 ? 8.571 3.212 -12.299 1.00 94.69 113 THR A N 1
ATOM 954 C CA . THR A 1 113 ? 9.032 2.743 -10.986 1.00 94.69 113 THR A CA 1
ATOM 955 C C . THR A 1 113 ? 7.825 2.581 -10.060 1.00 94.69 113 THR A C 1
ATOM 957 O O . THR A 1 113 ? 7.440 3.537 -9.376 1.00 94.69 113 THR A O 1
ATOM 960 N N . PRO A 1 114 ? 7.179 1.403 -10.038 1.00 92.69 114 PRO A N 1
ATOM 961 C CA . PRO A 1 114 ? 6.056 1.161 -9.146 1.00 92.69 114 PRO A CA 1
ATOM 962 C C . PRO A 1 114 ? 6.473 1.194 -7.678 1.00 92.69 114 PRO A C 1
ATOM 964 O O . PRO A 1 114 ? 7.608 0.899 -7.298 1.00 92.69 114 PRO A O 1
ATOM 967 N N . THR A 1 115 ? 5.499 1.476 -6.821 1.00 90.75 115 THR A N 1
ATOM 968 C CA . THR A 1 115 ? 5.635 1.332 -5.367 1.00 90.75 115 THR A CA 1
ATOM 969 C C . THR A 1 115 ? 4.524 0.434 -4.837 1.00 90.75 115 THR A C 1
ATOM 971 O O . THR A 1 115 ? 3.550 0.169 -5.533 1.00 90.75 115 THR A O 1
ATOM 974 N N . ILE A 1 116 ? 4.651 -0.082 -3.614 1.00 91.38 116 ILE A N 1
ATOM 975 C CA . ILE A 1 116 ? 3.541 -0.769 -2.944 1.00 91.38 116 ILE A CA 1
ATOM 976 C C . ILE A 1 116 ? 2.971 0.146 -1.884 1.00 91.38 116 ILE A C 1
ATOM 978 O O . ILE A 1 116 ? 3.684 0.586 -0.980 1.00 91.38 116 ILE A O 1
ATOM 982 N N . TRP A 1 117 ? 1.661 0.350 -1.961 1.00 90.81 117 TRP A N 1
ATOM 983 C CA . TRP A 1 117 ? 0.914 0.835 -0.824 1.00 90.81 117 TRP A CA 1
ATOM 984 C C . TRP A 1 117 ? 0.370 -0.347 -0.028 1.00 90.81 117 TRP A C 1
ATOM 986 O O . TRP A 1 117 ? -0.442 -1.137 -0.520 1.00 90.81 117 TRP A O 1
ATOM 996 N N . ASP A 1 118 ? 0.816 -0.439 1.221 1.00 89.31 118 ASP A N 1
ATOM 997 C CA . ASP A 1 118 ? 0.274 -1.355 2.212 1.00 89.31 118 ASP A CA 1
ATOM 998 C C . ASP A 1 118 ? -0.259 -0.537 3.409 1.00 89.31 118 ASP A C 1
ATOM 1000 O O . ASP A 1 118 ? 0.490 0.220 4.036 1.00 89.31 118 ASP A O 1
ATOM 1004 N N . PRO A 1 119 ? -1.550 -0.668 3.760 1.00 89.69 119 PRO A N 1
ATOM 1005 C CA . PRO A 1 119 ? -2.154 0.063 4.875 1.00 89.69 119 PRO A CA 1
ATOM 1006 C C . PRO A 1 119 ? -1.608 -0.349 6.253 1.00 89.69 119 PRO A C 1
ATOM 1008 O O . PRO A 1 119 ? -1.811 0.380 7.231 1.00 89.69 119 PRO A O 1
ATOM 1011 N N . GLN A 1 120 ? -0.934 -1.496 6.351 1.00 87.81 120 GLN A N 1
ATOM 1012 C CA . GLN A 1 120 ? -0.486 -2.133 7.586 1.00 87.81 120 GLN A CA 1
ATOM 1013 C C . GLN A 1 120 ? 1.013 -1.963 7.861 1.00 87.81 120 GLN A C 1
ATOM 1015 O O . GLN A 1 120 ? 1.391 -2.034 9.039 1.00 87.81 120 GLN A O 1
ATOM 1020 N N . ILE A 1 121 ? 1.845 -1.709 6.842 1.00 85.88 121 ILE A N 1
ATOM 1021 C CA . ILE A 1 121 ? 3.308 -1.598 6.973 1.00 85.88 121 ILE A CA 1
ATOM 1022 C C . ILE A 1 121 ? 3.885 -0.359 6.287 1.00 85.88 121 ILE A C 1
ATOM 1024 O O . ILE A 1 121 ? 3.354 0.174 5.320 1.00 85.88 121 ILE A O 1
ATOM 1028 N N . LYS A 1 122 ? 5.030 0.088 6.802 1.00 85.88 122 LYS A N 1
ATOM 1029 C CA . LYS A 1 122 ? 5.797 1.191 6.230 1.00 85.88 122 LYS A CA 1
ATOM 1030 C C . LYS A 1 122 ? 6.601 0.679 5.034 1.00 85.88 122 LYS A C 1
ATOM 1032 O O . LYS A 1 122 ? 7.471 -0.154 5.259 1.00 85.88 122 LYS A O 1
ATOM 1037 N N . ALA A 1 123 ? 6.347 1.229 3.843 1.00 79.00 123 ALA A N 1
ATOM 1038 C CA . ALA A 1 123 ? 7.195 1.155 2.643 1.00 79.00 123 ALA A CA 1
ATOM 1039 C C . ALA A 1 123 ? 8.053 -0.132 2.558 1.00 79.00 123 ALA A C 1
ATOM 1041 O O . ALA A 1 123 ? 9.258 -0.078 2.829 1.00 79.00 123 ALA A O 1
ATOM 1042 N N . PRO A 1 124 ? 7.438 -1.296 2.272 1.00 84.94 124 PRO A N 1
ATOM 1043 C CA . PRO A 1 124 ? 8.152 -2.566 2.274 1.00 84.94 124 PRO A CA 1
ATOM 1044 C C . PRO A 1 124 ? 9.264 -2.592 1.226 1.00 84.94 124 PRO A C 1
ATOM 1046 O O . PRO A 1 124 ? 9.185 -1.931 0.191 1.00 84.94 124 PRO A O 1
ATOM 1049 N N . LYS A 1 125 ? 10.284 -3.423 1.463 1.00 87.88 125 LYS A N 1
ATOM 1050 C CA . LYS A 1 125 ? 11.229 -3.796 0.410 1.00 87.88 125 LYS A CA 1
ATOM 1051 C C . LYS A 1 125 ? 10.539 -4.800 -0.512 1.00 87.88 125 LYS A C 1
ATOM 1053 O O . LYS A 1 125 ? 10.223 -5.906 -0.081 1.00 87.88 125 LYS A O 1
ATOM 1058 N N . VAL A 1 126 ? 10.297 -4.391 -1.752 1.00 91.38 126 VAL A N 1
ATOM 1059 C CA . VAL A 1 126 ? 9.510 -5.138 -2.741 1.00 91.38 126 VAL A CA 1
ATOM 1060 C C . VAL A 1 126 ? 10.407 -5.636 -3.864 1.00 91.38 126 VAL A C 1
ATOM 1062 O O . VAL A 1 126 ? 11.415 -5.008 -4.181 1.00 91.38 126 VAL A O 1
ATOM 1065 N N . TYR A 1 127 ? 10.028 -6.759 -4.460 1.00 93.69 127 TYR A N 1
ATOM 1066 C CA . TYR A 1 127 ? 10.533 -7.242 -5.735 1.00 93.69 127 TYR A CA 1
ATOM 1067 C C . TYR A 1 127 ? 9.387 -7.285 -6.746 1.00 93.69 127 TYR A C 1
ATOM 1069 O O . TYR A 1 127 ? 8.352 -7.897 -6.467 1.00 93.69 127 TYR A O 1
ATOM 1077 N N . PHE A 1 128 ? 9.558 -6.623 -7.888 1.00 95.12 128 PHE A N 1
ATOM 1078 C CA . PHE A 1 128 ? 8.580 -6.630 -8.974 1.00 95.12 128 PHE A CA 1
ATOM 1079 C C . PHE A 1 128 ? 8.991 -7.597 -10.079 1.00 95.12 128 PHE A C 1
ATOM 1081 O O . PHE A 1 128 ? 10.170 -7.759 -10.385 1.00 95.12 128 PHE A O 1
ATOM 1088 N N . SER A 1 129 ? 7.993 -8.243 -10.669 1.00 94.88 129 SER A N 1
ATOM 1089 C CA . SER A 1 129 ? 8.164 -9.209 -11.748 1.00 94.88 129 SER A CA 1
ATOM 1090 C C . SER A 1 129 ? 6.924 -9.238 -12.631 1.00 94.88 129 SER A C 1
ATOM 1092 O O . SER A 1 129 ? 5.851 -8.798 -12.219 1.00 94.88 129 SER A O 1
ATOM 1094 N N . SER A 1 130 ? 7.074 -9.785 -13.829 1.00 95.50 130 SER A N 1
ATOM 1095 C CA . SER A 1 130 ? 5.986 -10.015 -14.776 1.00 95.50 130 SER A CA 1
ATOM 1096 C C . SER A 1 130 ? 6.147 -11.410 -15.357 1.00 95.50 130 SER A C 1
ATOM 1098 O O . SER A 1 130 ? 7.274 -11.844 -15.584 1.00 95.50 130 SER A O 1
ATOM 1100 N N . GLU A 1 131 ? 5.038 -12.112 -15.580 1.00 94.62 131 GLU A N 1
ATOM 1101 C CA . GLU A 1 131 ? 5.068 -13.450 -16.192 1.00 94.62 131 GLU A CA 1
ATOM 1102 C C . GLU A 1 131 ? 5.507 -13.387 -17.655 1.00 94.62 131 GLU A C 1
ATOM 1104 O O . GLU A 1 131 ? 6.210 -14.268 -18.143 1.00 94.62 131 GLU A O 1
ATOM 1109 N N . TRP A 1 132 ? 5.124 -12.310 -18.337 1.00 95.12 132 TRP A N 1
ATOM 1110 C CA . TRP A 1 132 ? 5.477 -12.044 -19.719 1.00 95.12 132 TRP A CA 1
ATOM 1111 C C . TRP A 1 132 ? 5.762 -10.556 -19.913 1.00 95.12 132 TRP A C 1
ATOM 1113 O O . TRP A 1 132 ? 5.116 -9.707 -19.294 1.00 95.12 132 TRP A O 1
ATOM 1123 N N . LEU A 1 133 ? 6.730 -10.255 -20.776 1.00 96.12 133 LEU A N 1
ATOM 1124 C CA . LEU A 1 133 ? 7.058 -8.907 -21.225 1.00 96.12 133 LEU A CA 1
ATOM 1125 C C . LEU A 1 133 ? 7.323 -8.924 -22.735 1.00 96.12 133 LEU A C 1
ATOM 1127 O O . LEU A 1 133 ? 7.912 -9.891 -23.232 1.00 96.12 133 LEU A O 1
ATOM 1131 N N . PRO A 1 134 ? 6.941 -7.864 -23.467 1.00 95.50 134 PRO A N 1
ATOM 1132 C CA . PRO A 1 134 ? 7.355 -7.720 -24.852 1.00 95.50 134 PRO A CA 1
ATOM 1133 C C . PRO A 1 134 ? 8.883 -7.528 -24.931 1.00 95.50 134 PRO A C 1
ATOM 1135 O O . PRO A 1 134 ? 9.478 -6.988 -23.997 1.00 95.50 134 PRO A O 1
ATOM 1138 N N . PRO A 1 135 ? 9.542 -7.896 -26.047 1.00 95.06 135 PRO A N 1
ATOM 1139 C CA . PRO A 1 135 ? 11.010 -7.910 -26.144 1.00 95.06 135 PRO A CA 1
ATOM 1140 C C . PRO A 1 135 ? 11.702 -6.568 -25.864 1.00 95.06 135 PRO A C 1
ATOM 1142 O O . PRO A 1 135 ? 12.877 -6.534 -25.504 1.00 95.06 135 PRO A O 1
ATOM 1145 N N . TRP A 1 136 ? 10.983 -5.458 -26.041 1.00 95.50 136 TRP A N 1
ATOM 1146 C CA . TRP A 1 136 ? 11.493 -4.108 -25.829 1.00 95.50 136 TRP A CA 1
ATOM 1147 C C . TRP A 1 136 ? 11.440 -3.643 -24.370 1.00 95.50 136 TRP A C 1
ATOM 1149 O O . TRP A 1 136 ? 11.961 -2.567 -24.077 1.00 95.50 136 TRP A O 1
ATOM 1159 N N . LEU A 1 137 ? 10.821 -4.414 -23.469 1.00 96.69 137 LEU A N 1
ATOM 1160 C CA . LEU A 1 137 ? 10.535 -4.028 -22.091 1.00 96.69 137 LEU A CA 1
ATOM 1161 C C . LEU A 1 137 ? 11.122 -5.036 -21.097 1.00 96.69 137 LEU A C 1
ATOM 1163 O O . LEU A 1 137 ? 10.999 -6.246 -21.269 1.00 96.69 137 LEU A O 1
ATOM 1167 N N . ARG A 1 138 ? 11.754 -4.547 -20.028 1.00 97.31 138 ARG A N 1
ATOM 1168 C CA . ARG A 1 138 ? 12.390 -5.393 -19.009 1.00 97.31 138 ARG A CA 1
ATOM 1169 C C . ARG A 1 138 ? 12.444 -4.729 -17.640 1.00 97.31 138 ARG A C 1
ATOM 1171 O O . ARG A 1 138 ? 12.442 -3.505 -17.523 1.00 97.31 138 ARG A O 1
ATOM 1178 N N . TRP A 1 139 ? 12.522 -5.552 -16.600 1.00 96.94 139 TRP A N 1
ATOM 1179 C CA . TRP A 1 139 ? 12.758 -5.092 -15.234 1.00 96.94 139 TRP A CA 1
ATOM 1180 C C . TRP A 1 139 ? 14.247 -4.832 -14.995 1.00 96.94 139 TRP A C 1
ATOM 1182 O O . TRP A 1 139 ? 15.078 -5.718 -15.181 1.00 96.94 139 TRP A O 1
ATOM 1192 N N . GLU A 1 140 ? 14.573 -3.642 -14.502 1.00 96.12 140 GLU A N 1
ATOM 1193 C CA . GLU A 1 140 ? 15.905 -3.255 -14.042 1.00 96.12 140 GLU A CA 1
ATOM 1194 C C . GLU A 1 140 ? 15.782 -2.538 -12.698 1.00 96.12 140 GLU A C 1
ATOM 1196 O O . GLU A 1 140 ? 15.161 -1.482 -12.608 1.00 96.12 140 GLU A O 1
ATOM 1201 N N . ASN A 1 141 ? 16.359 -3.098 -11.630 1.00 93.31 141 ASN A N 1
ATOM 1202 C CA . ASN A 1 141 ? 16.342 -2.489 -10.292 1.00 93.31 141 ASN A CA 1
ATOM 1203 C C . ASN A 1 141 ? 14.934 -2.036 -9.839 1.00 93.31 141 ASN A C 1
ATOM 1205 O O . ASN A 1 141 ? 14.761 -0.910 -9.374 1.00 93.31 141 ASN A O 1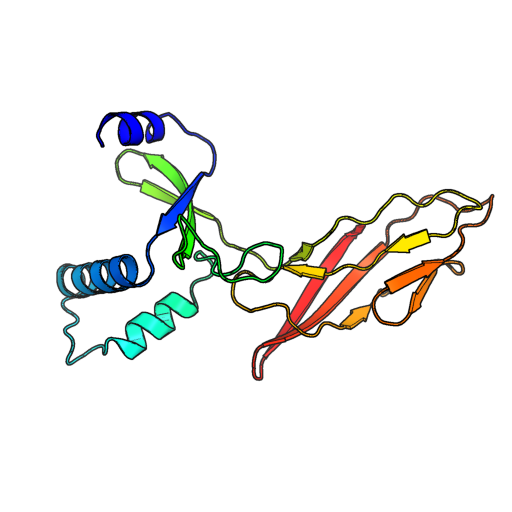
ATOM 1209 N N . ASN A 1 142 ? 13.922 -2.906 -9.990 1.00 93.81 142 ASN A N 1
ATOM 1210 C CA . ASN A 1 142 ? 12.502 -2.615 -9.713 1.00 93.81 142 ASN A CA 1
ATOM 1211 C C . ASN A 1 142 ? 11.885 -1.479 -10.549 1.00 93.81 142 ASN A C 1
ATOM 1213 O O . ASN A 1 142 ? 10.821 -0.967 -10.208 1.00 93.81 142 ASN A O 1
ATOM 1217 N N . THR A 1 143 ? 12.523 -1.104 -11.652 1.00 96.00 143 THR A N 1
ATOM 1218 C CA . THR A 1 143 ? 11.983 -0.165 -12.631 1.00 96.00 143 THR A CA 1
ATOM 1219 C C . THR A 1 143 ? 11.734 -0.904 -13.937 1.00 96.00 143 THR A C 1
ATOM 1221 O O . THR A 1 143 ? 12.616 -1.596 -14.442 1.00 96.00 143 THR A O 1
ATOM 1224 N N . LEU A 1 144 ? 10.525 -0.785 -14.475 1.00 96.88 144 LEU A N 1
ATOM 1225 C CA . LEU A 1 144 ? 10.170 -1.337 -15.775 1.00 96.88 144 LEU A CA 1
ATOM 1226 C C . LEU A 1 144 ? 10.625 -0.346 -16.845 1.00 96.88 144 LEU A C 1
ATOM 1228 O O . LEU A 1 144 ? 10.154 0.792 -16.869 1.00 96.88 144 LEU A O 1
ATOM 1232 N N . ARG A 1 145 ? 11.581 -0.751 -17.682 1.00 97.69 145 ARG A N 1
ATOM 1233 C CA . ARG A 1 145 ? 12.228 0.118 -18.671 1.00 97.69 145 ARG A CA 1
ATOM 1234 C C . ARG A 1 145 ? 12.223 -0.510 -20.049 1.00 97.69 145 ARG A C 1
ATOM 1236 O O . ARG A 1 145 ? 12.289 -1.732 -20.180 1.00 97.69 145 ARG A O 1
ATOM 1243 N N . GLY A 1 146 ? 12.178 0.330 -21.073 1.00 96.94 146 GLY A N 1
ATOM 1244 C CA . GLY A 1 146 ? 12.222 -0.136 -22.449 1.00 96.94 146 GLY A CA 1
ATOM 1245 C C . GLY A 1 146 ? 12.151 0.973 -23.482 1.00 96.94 146 GLY A C 1
ATOM 1246 O O . GLY A 1 146 ? 11.999 2.143 -23.142 1.00 96.94 146 GLY A O 1
ATOM 1247 N N . LEU A 1 147 ? 12.241 0.593 -24.753 1.00 97.31 147 LEU A N 1
ATOM 1248 C CA . LEU A 1 147 ? 12.031 1.494 -25.884 1.00 97.31 147 LEU A CA 1
ATOM 1249 C C . LEU A 1 147 ? 11.064 0.831 -26.875 1.00 97.31 147 LEU A C 1
ATOM 1251 O O . LEU A 1 147 ? 11.505 -0.016 -27.652 1.00 97.31 147 LEU A O 1
ATOM 1255 N N . PRO A 1 148 ? 9.763 1.165 -26.841 1.00 96.44 148 PRO A N 1
ATOM 1256 C CA . PRO A 1 148 ? 8.787 0.571 -27.743 1.00 96.44 148 PRO A CA 1
ATOM 1257 C C . PRO A 1 148 ? 9.151 0.892 -29.201 1.00 96.44 148 PRO A C 1
ATOM 1259 O O . PRO A 1 148 ? 9.364 2.065 -29.534 1.00 96.44 148 PRO A O 1
ATOM 1262 N N . PRO A 1 149 ? 9.240 -0.120 -30.077 1.00 95.81 149 PRO A N 1
ATOM 1263 C CA . PRO A 1 149 ? 9.491 0.098 -31.494 1.00 95.81 149 PRO A CA 1
ATOM 1264 C C . PRO A 1 149 ? 8.266 0.716 -32.190 1.00 95.81 149 PRO A C 1
ATOM 1266 O O . PRO A 1 149 ? 7.186 0.831 -31.613 1.00 95.81 149 PRO A O 1
ATOM 1269 N N . VAL A 1 150 ? 8.440 1.142 -33.443 1.00 94.00 150 VAL A N 1
ATOM 1270 C CA . VAL A 1 150 ? 7.385 1.806 -34.238 1.00 94.00 150 VAL A CA 1
ATOM 1271 C C . VAL A 1 150 ? 6.202 0.878 -34.533 1.00 94.00 150 VAL A C 1
ATOM 1273 O O . VAL A 1 150 ? 5.075 1.342 -34.660 1.00 94.00 150 VAL A O 1
ATOM 1276 N N . ASP A 1 151 ? 6.452 -0.425 -34.602 1.00 93.31 151 ASP A N 1
ATOM 1277 C CA . ASP A 1 151 ? 5.472 -1.488 -34.831 1.00 93.31 151 ASP A CA 1
ATOM 1278 C C . ASP A 1 151 ? 4.937 -2.112 -33.530 1.00 93.31 151 ASP A C 1
ATOM 1280 O O . ASP A 1 151 ? 4.270 -3.148 -33.568 1.00 93.31 151 ASP A O 1
ATOM 1284 N N . ALA A 1 152 ? 5.219 -1.507 -32.369 1.00 91.81 152 ALA A N 1
ATOM 1285 C CA . ALA A 1 152 ? 4.717 -1.997 -31.093 1.00 91.81 152 ALA A CA 1
ATOM 1286 C C . ALA A 1 152 ? 3.181 -2.016 -31.083 1.00 91.81 152 ALA A C 1
ATOM 1288 O O . ALA A 1 152 ? 2.532 -0.983 -31.238 1.00 91.81 152 ALA A O 1
ATOM 1289 N N . ALA A 1 153 ? 2.609 -3.198 -30.859 1.00 89.62 153 ALA A N 1
ATOM 1290 C CA . ALA A 1 153 ? 1.179 -3.358 -30.648 1.00 89.62 153 ALA A CA 1
ATOM 1291 C C . ALA A 1 153 ? 0.789 -3.052 -29.194 1.00 89.62 153 ALA A C 1
ATOM 1293 O O . ALA A 1 153 ? 1.585 -3.240 -28.266 1.00 89.62 153 ALA A O 1
ATOM 1294 N N . ASP A 1 154 ? -0.468 -2.653 -29.002 1.00 91.00 154 ASP A N 1
ATOM 1295 C CA . ASP A 1 154 ? -1.067 -2.556 -27.675 1.00 91.00 154 ASP A CA 1
ATOM 1296 C C . ASP A 1 154 ? -1.044 -3.929 -26.991 1.00 91.00 154 ASP A C 1
ATOM 1298 O O . ASP 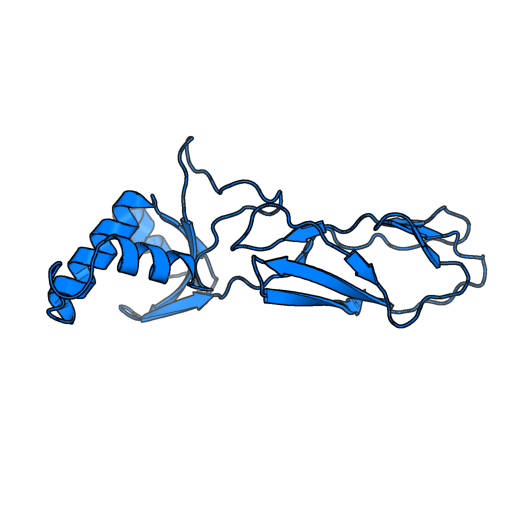A 1 154 ? -1.408 -4.953 -27.574 1.00 91.00 154 ASP A O 1
ATOM 1302 N N . CYS A 1 155 ? -0.609 -3.955 -25.735 1.00 89.25 155 CYS A N 1
ATOM 1303 C CA . CYS A 1 155 ? -0.577 -5.164 -24.925 1.00 89.25 155 CYS A CA 1
ATOM 1304 C C . CYS A 1 155 ? -0.914 -4.842 -23.472 1.00 89.25 155 CYS A C 1
ATOM 1306 O O . CYS A 1 155 ? -0.733 -3.713 -23.018 1.00 89.25 155 CYS A O 1
ATOM 1308 N N . SER A 1 156 ? -1.390 -5.857 -22.752 1.00 91.19 156 SER A N 1
ATOM 1309 C CA . SER A 1 156 ? -1.583 -5.780 -21.308 1.00 91.19 156 SER A CA 1
ATOM 1310 C C . SER A 1 156 ? -0.545 -6.629 -20.596 1.00 91.19 156 SER A C 1
ATOM 1312 O O . SER A 1 156 ? -0.296 -7.776 -20.968 1.00 91.19 156 SER A O 1
ATOM 1314 N N . ILE A 1 157 ? 0.056 -6.063 -19.559 1.00 91.44 157 ILE A N 1
ATOM 1315 C CA . ILE A 1 157 ? 1.144 -6.667 -18.799 1.00 91.44 157 ILE A CA 1
ATOM 1316 C C . ILE A 1 157 ? 0.665 -6.918 -17.373 1.00 91.44 157 ILE A C 1
ATOM 1318 O O . ILE A 1 157 ? 0.173 -6.030 -16.681 1.00 91.44 157 ILE A O 1
ATOM 1322 N N . GLY A 1 158 ? 0.822 -8.158 -16.914 1.00 93.06 158 GLY A N 1
ATOM 1323 C CA . GLY A 1 158 ? 0.647 -8.497 -15.507 1.00 93.06 158 GLY A CA 1
ATOM 1324 C C . GLY A 1 158 ? 1.899 -8.128 -14.717 1.00 93.06 158 GLY A C 1
ATOM 1325 O O . GLY A 1 158 ? 2.997 -8.589 -15.035 1.00 93.06 158 GLY A O 1
ATOM 1326 N N . VAL A 1 159 ? 1.749 -7.324 -13.668 1.00 94.88 159 VAL A N 1
ATOM 1327 C CA . VAL A 1 159 ? 2.833 -6.996 -12.735 1.00 94.88 159 VAL A CA 1
ATOM 1328 C C . VAL A 1 159 ? 2.526 -7.567 -11.364 1.00 94.88 159 VAL A C 1
ATOM 1330 O O . VAL A 1 159 ? 1.485 -7.290 -10.772 1.00 94.88 159 VAL A O 1
ATOM 1333 N N . VAL A 1 160 ? 3.469 -8.346 -10.845 1.00 94.31 160 VAL A N 1
ATOM 1334 C CA . VAL A 1 160 ? 3.409 -8.980 -9.533 1.00 94.31 160 VAL A CA 1
ATOM 1335 C C . VAL A 1 160 ? 4.481 -8.384 -8.636 1.00 94.31 160 VAL A C 1
ATOM 1337 O O . VAL A 1 160 ? 5.676 -8.457 -8.921 1.00 94.31 160 VAL A O 1
ATOM 1340 N N . ALA A 1 161 ? 4.046 -7.842 -7.508 1.00 94.00 161 ALA A N 1
ATOM 1341 C CA . ALA A 1 161 ? 4.893 -7.391 -6.423 1.00 94.00 161 ALA A CA 1
ATOM 1342 C C . ALA A 1 161 ? 4.967 -8.456 -5.329 1.00 94.00 161 ALA A C 1
ATOM 1344 O O . ALA A 1 161 ? 3.935 -8.904 -4.830 1.00 94.00 161 ALA A O 1
ATOM 1345 N N . SER A 1 162 ? 6.180 -8.822 -4.925 1.00 92.38 162 SER A N 1
ATOM 1346 C CA . SER A 1 162 ? 6.444 -9.757 -3.829 1.00 92.38 162 SER A CA 1
ATOM 1347 C C . SER A 1 162 ? 7.234 -9.071 -2.714 1.00 92.38 162 SER A C 1
ATOM 1349 O O . SER A 1 162 ? 8.234 -8.406 -2.985 1.00 92.38 162 SER A O 1
ATOM 1351 N N . TYR A 1 163 ? 6.810 -9.217 -1.459 1.00 91.12 163 TYR A N 1
ATOM 1352 C CA . TYR A 1 163 ? 7.529 -8.682 -0.293 1.00 91.12 163 TYR A CA 1
ATOM 1353 C C . TYR A 1 163 ? 7.213 -9.462 0.983 1.00 91.12 163 TYR A C 1
ATOM 1355 O O . TYR A 1 163 ? 6.252 -10.223 1.034 1.00 91.12 163 TYR A O 1
ATOM 1363 N N . TYR A 1 164 ? 8.015 -9.251 2.026 1.00 83.12 164 TYR A N 1
ATOM 1364 C CA . TYR A 1 164 ? 7.818 -9.880 3.331 1.00 83.12 164 TYR A CA 1
ATOM 1365 C C . TYR A 1 164 ? 7.265 -8.898 4.365 1.00 83.12 164 TYR A C 1
ATOM 1367 O O . TYR A 1 164 ? 7.695 -7.746 4.449 1.00 83.12 164 TYR A O 1
ATOM 1375 N N . GLN A 1 165 ? 6.356 -9.391 5.203 1.00 79.25 165 GLN A N 1
ATOM 1376 C CA . GLN A 1 165 ? 5.896 -8.746 6.428 1.00 79.25 165 GLN A CA 1
ATOM 1377 C C . GLN A 1 165 ? 6.250 -9.656 7.611 1.00 79.25 165 GLN A C 1
ATOM 1379 O O . GLN A 1 165 ? 5.540 -10.605 7.933 1.00 79.25 165 GLN A O 1
ATOM 1384 N N . GLY A 1 166 ? 7.385 -9.392 8.262 1.00 77.00 166 GLY A N 1
ATOM 1385 C CA . GLY A 1 166 ? 7.916 -10.308 9.273 1.00 77.00 166 GLY A CA 1
ATOM 1386 C C . GLY A 1 166 ? 8.353 -11.628 8.631 1.00 77.00 166 GLY A C 1
ATOM 1387 O O . GLY A 1 166 ? 9.284 -11.626 7.832 1.00 77.0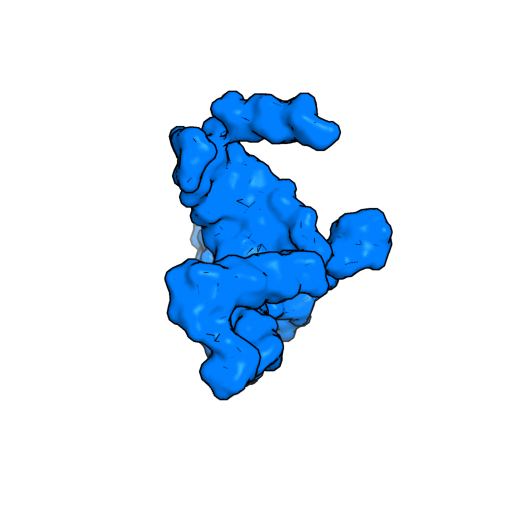0 166 GLY A O 1
ATOM 1388 N N . LYS A 1 167 ? 7.689 -12.739 8.980 1.00 72.06 167 LYS A N 1
ATOM 1389 C CA . LYS A 1 167 ? 7.939 -14.070 8.389 1.00 72.06 167 LYS A CA 1
ATOM 1390 C C . LYS A 1 167 ? 6.976 -14.427 7.249 1.00 72.06 167 LYS A C 1
ATOM 1392 O O . LYS A 1 167 ? 7.187 -15.435 6.585 1.00 72.06 167 LYS A O 1
ATOM 1397 N N . GLU A 1 168 ? 5.935 -13.630 7.023 1.00 76.81 168 GLU A N 1
ATOM 1398 C CA . GLU A 1 168 ? 4.913 -13.906 6.010 1.00 76.81 168 GLU A CA 1
ATOM 1399 C C . GLU A 1 168 ? 5.277 -13.259 4.671 1.00 76.81 168 GLU A C 1
ATOM 1401 O O . GLU A 1 168 ? 5.684 -12.095 4.628 1.00 76.81 168 GLU A O 1
ATOM 1406 N N . GLY A 1 169 ? 5.125 -14.012 3.579 1.00 75.75 169 GLY A N 1
ATOM 1407 C CA . GLY A 1 169 ? 5.299 -13.519 2.214 1.00 75.75 169 GLY A CA 1
ATOM 1408 C C . GLY A 1 169 ? 3.975 -13.043 1.619 1.00 75.75 169 GLY A C 1
ATOM 1409 O O . GLY A 1 169 ? 2.963 -13.732 1.717 1.00 75.75 169 GLY A O 1
ATOM 1410 N N . TRP A 1 170 ? 3.994 -11.885 0.966 1.00 83.31 170 TRP A N 1
ATOM 1411 C CA . TRP A 1 170 ? 2.844 -11.287 0.293 1.00 83.31 170 TRP A CA 1
ATOM 1412 C C . TRP A 1 170 ? 3.093 -11.164 -1.204 1.00 83.31 170 TRP A C 1
ATOM 1414 O O . TRP A 1 170 ? 4.196 -10.818 -1.631 1.00 83.31 170 TRP A O 1
ATOM 1424 N N . ARG A 1 171 ? 2.037 -11.405 -1.989 1.00 83.12 171 ARG A N 1
ATOM 1425 C CA . ARG A 1 171 ? 1.989 -11.184 -3.436 1.00 83.12 171 ARG A CA 1
ATOM 1426 C C . ARG A 1 171 ? 0.815 -10.280 -3.792 1.00 83.12 171 ARG A C 1
ATOM 1428 O O . ARG A 1 171 ? -0.299 -10.506 -3.329 1.00 83.12 171 ARG A O 1
ATOM 1435 N N . VAL A 1 172 ? 1.072 -9.260 -4.605 1.00 81.19 172 VAL A N 1
ATOM 1436 C CA . VAL A 1 172 ? 0.065 -8.317 -5.108 1.00 81.19 172 VAL A CA 1
ATOM 1437 C C . VAL A 1 172 ? 0.200 -8.250 -6.620 1.00 81.19 172 VAL A C 1
ATOM 1439 O O . VAL A 1 172 ? 1.275 -7.919 -7.110 1.00 81.19 172 VAL A O 1
ATOM 1442 N N . ALA A 1 173 ? -0.871 -8.558 -7.347 1.00 78.69 173 ALA A N 1
ATOM 1443 C CA . ALA A 1 173 ? -0.903 -8.487 -8.803 1.00 78.69 173 ALA A CA 1
ATOM 1444 C C . ALA A 1 173 ? -1.710 -7.266 -9.269 1.00 78.69 173 ALA A C 1
ATOM 1446 O O . ALA A 1 173 ? -2.733 -6.931 -8.670 1.00 78.69 173 ALA A O 1
ATOM 1447 N N . ALA A 1 174 ? -1.262 -6.619 -10.341 1.00 77.44 174 ALA A N 1
ATOM 1448 C CA . ALA A 1 174 ? -2.026 -5.625 -11.085 1.00 77.44 174 ALA A CA 1
ATOM 1449 C C . ALA A 1 174 ? -1.889 -5.904 -12.586 1.00 77.44 174 ALA A C 1
ATOM 1451 O O . ALA A 1 174 ? -0.803 -6.247 -13.049 1.00 77.44 174 ALA A O 1
ATOM 1452 N N . GLY A 1 175 ? -2.986 -5.764 -13.330 1.00 66.00 175 GLY A N 1
ATOM 1453 C CA . GLY A 1 175 ? -2.953 -5.709 -14.790 1.00 66.00 175 GLY A CA 1
ATOM 1454 C C . GLY A 1 175 ? -2.774 -4.264 -15.238 1.00 66.00 175 GLY A C 1
ATOM 1455 O O . GLY A 1 175 ? -3.403 -3.368 -14.668 1.00 66.00 175 GLY A O 1
ATOM 1456 N N . THR A 1 176 ? -1.911 -4.048 -16.222 1.00 57.09 176 THR A N 1
ATOM 1457 C CA . THR A 1 176 ? -1.669 -2.746 -16.849 1.00 57.09 176 THR A CA 1
ATOM 1458 C C . THR A 1 176 ? -1.898 -2.826 -18.336 1.00 57.09 176 THR A C 1
ATOM 1460 O O . THR A 1 176 ? -1.387 -3.814 -18.905 1.00 57.09 176 THR A O 1
#